Protein AF-A0A850CRU1-F1 (afdb_monomer_lite)

Secondary structure (DSSP, 8-state):
-HHHHHHHHHHHHHHHHTT--PPPS-----PPPPTT---------------TT--HHHHHHHHHHHTT---TT-HHHHHTS-GGGGGG--TTTSPPPPPPSPPP-------

pLDDT: mean 83.66, std 8.74, range [47.62, 94.69]

Structure (mmCIF, N/CA/C/O backbone):
data_AF-A0A850CRU1-F1
#
_entry.id   AF-A0A850CRU1-F1
#
loop_
_atom_site.group_PDB
_atom_site.id
_atom_site.type_symbol
_atom_site.label_atom_id
_atom_site.label_alt_id
_atom_site.label_comp_id
_atom_site.label_asym_id
_atom_site.label_entity_id
_atom_site.label_seq_id
_atom_site.pdbx_PDB_ins_code
_atom_site.Cartn_x
_atom_site.Cartn_y
_atom_site.Cartn_z
_atom_site.occupancy
_atom_site.B_iso_or_equiv
_atom_site.auth_seq_id
_atom_site.auth_comp_id
_atom_site.auth_asym_id
_atom_site.auth_atom_id
_atom_site.pdbx_PDB_model_num
ATOM 1 N N . MET A 1 1 ? 22.839 48.578 13.284 1.00 66.38 1 MET A N 1
ATOM 2 C CA . MET A 1 1 ? 21.751 47.571 13.364 1.00 66.38 1 MET A CA 1
ATOM 3 C C . MET A 1 1 ? 21.221 47.131 11.994 1.00 66.38 1 MET A C 1
ATOM 5 O O . MET A 1 1 ? 21.156 45.933 11.767 1.00 66.38 1 MET A O 1
ATOM 9 N N . ARG A 1 2 ? 20.956 48.042 11.041 1.00 77.81 2 ARG A N 1
ATOM 10 C CA . ARG A 1 2 ? 20.438 47.709 9.690 1.00 77.81 2 ARG A CA 1
ATOM 11 C C . ARG A 1 2 ? 21.281 46.702 8.883 1.00 77.81 2 ARG A C 1
ATOM 13 O O . ARG A 1 2 ? 20.725 45.796 8.281 1.00 77.81 2 ARG A O 1
ATOM 20 N N . ARG A 1 3 ? 22.619 46.797 8.934 1.00 83.56 3 ARG A N 1
ATOM 21 C CA . ARG A 1 3 ? 23.522 45.816 8.292 1.00 83.56 3 ARG A CA 1
ATOM 22 C C . ARG A 1 3 ? 23.385 44.397 8.857 1.00 83.56 3 ARG A C 1
ATOM 24 O O . ARG A 1 3 ? 23.433 43.448 8.094 1.00 83.56 3 ARG A O 1
ATOM 31 N N . ARG A 1 4 ? 23.191 44.250 10.174 1.00 86.19 4 ARG A N 1
ATOM 32 C CA . ARG A 1 4 ? 23.033 42.930 10.814 1.00 86.19 4 ARG A CA 1
ATOM 33 C C . ARG A 1 4 ? 21.698 42.280 10.437 1.00 86.19 4 ARG A C 1
ATOM 35 O O . ARG A 1 4 ? 21.663 41.083 10.198 1.00 86.19 4 ARG A O 1
ATOM 42 N N . ALA A 1 5 ? 20.639 43.083 10.314 1.00 87.56 5 ALA A N 1
ATOM 43 C CA . ALA A 1 5 ? 19.332 42.617 9.852 1.00 87.56 5 ALA A CA 1
ATOM 44 C C . ALA A 1 5 ? 19.364 42.146 8.386 1.00 87.56 5 ALA A C 1
ATOM 46 O O . ALA A 1 5 ? 18.834 41.087 8.077 1.00 87.56 5 ALA A O 1
ATOM 47 N N . LEU A 1 6 ? 20.045 42.883 7.500 1.00 93.31 6 LEU A N 1
ATOM 48 C CA . LEU A 1 6 ? 20.214 42.487 6.095 1.00 93.31 6 LEU A CA 1
ATOM 49 C C . LEU A 1 6 ? 20.971 41.162 5.941 1.00 93.31 6 LEU A C 1
ATOM 51 O O . LEU A 1 6 ? 20.562 40.316 5.154 1.00 93.31 6 LEU A O 1
ATOM 55 N N . VAL A 1 7 ? 22.045 40.968 6.713 1.00 94.19 7 VAL A N 1
ATOM 56 C CA . VAL A 1 7 ? 22.809 39.710 6.704 1.00 94.19 7 VAL A CA 1
ATOM 57 C C . VAL A 1 7 ? 21.950 38.540 7.181 1.00 94.19 7 VAL A C 1
ATOM 59 O O . VAL A 1 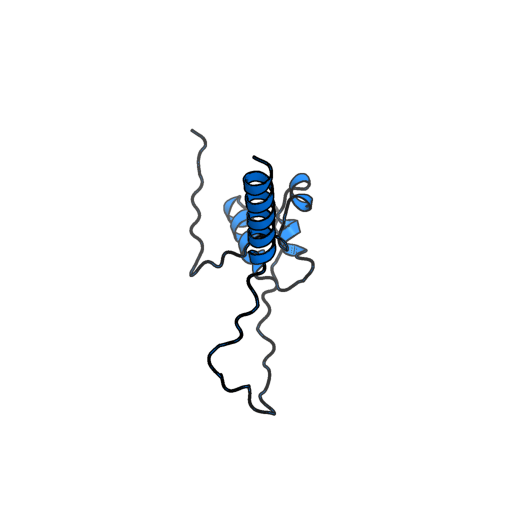7 ? 21.988 37.482 6.565 1.00 94.19 7 VAL A O 1
ATOM 62 N N . ALA A 1 8 ? 21.145 38.737 8.230 1.00 93.31 8 ALA A N 1
ATOM 63 C CA . ALA A 1 8 ? 20.244 37.701 8.726 1.00 93.31 8 ALA A CA 1
ATOM 64 C C . ALA A 1 8 ? 19.206 37.300 7.666 1.00 93.31 8 ALA A C 1
ATOM 66 O O . ALA A 1 8 ? 19.051 36.119 7.392 1.00 93.31 8 ALA A O 1
ATOM 67 N N . VAL A 1 9 ? 18.562 38.272 7.009 1.00 94.50 9 VAL A N 1
ATOM 68 C CA . VAL A 1 9 ? 17.565 38.005 5.955 1.00 94.50 9 VAL A CA 1
ATOM 69 C C . VAL A 1 9 ? 18.175 37.246 4.774 1.00 94.50 9 VAL A C 1
ATOM 71 O O . VAL A 1 9 ? 17.584 36.281 4.294 1.00 94.50 9 VAL A O 1
ATOM 74 N N . LEU A 1 10 ? 19.370 37.643 4.329 1.00 93.94 10 LEU A N 1
ATOM 75 C CA . LEU A 1 10 ? 20.080 36.957 3.247 1.00 93.94 10 LEU A CA 1
ATOM 76 C C . LEU A 1 10 ? 20.468 35.526 3.628 1.00 93.94 10 LEU A C 1
ATOM 78 O O . LEU A 1 10 ? 20.286 34.617 2.822 1.00 93.94 10 LEU A O 1
ATOM 82 N N . ALA A 1 11 ? 20.959 35.312 4.850 1.00 91.62 11 ALA A N 1
ATOM 83 C CA . ALA A 1 11 ? 21.316 33.980 5.327 1.00 91.62 11 ALA A CA 1
ATOM 84 C C . ALA A 1 11 ? 20.094 33.048 5.380 1.00 91.62 11 ALA A C 1
ATOM 86 O O . ALA A 1 11 ? 20.172 31.912 4.913 1.00 91.62 11 ALA A O 1
ATOM 87 N N . THR A 1 12 ? 18.953 33.539 5.872 1.00 90.50 12 THR A N 1
ATOM 88 C CA . THR A 1 12 ? 17.707 32.761 5.912 1.00 90.50 12 THR A CA 1
ATOM 89 C C . THR A 1 12 ? 17.202 32.430 4.510 1.00 90.50 12 THR A C 1
ATOM 91 O O . THR A 1 12 ? 16.786 31.301 4.264 1.00 90.50 12 THR A O 1
ATOM 94 N N . ALA A 1 13 ? 17.276 33.377 3.570 1.00 90.12 13 ALA A N 1
ATOM 95 C CA . ALA A 1 13 ? 16.886 33.129 2.184 1.00 90.12 13 ALA A CA 1
ATOM 96 C C . ALA A 1 13 ? 17.754 32.035 1.541 1.00 90.12 13 ALA A C 1
ATOM 98 O O . ALA A 1 13 ? 17.221 31.089 0.973 1.00 90.12 13 ALA A O 1
ATOM 99 N N . VAL A 1 14 ? 19.081 32.102 1.690 1.00 89.50 14 VAL A N 1
ATOM 100 C CA . VAL A 1 14 ? 19.994 31.081 1.141 1.00 89.50 14 VAL A CA 1
ATOM 101 C C . VAL A 1 14 ? 19.736 29.701 1.755 1.00 89.50 14 VAL A C 1
ATOM 103 O O . VAL A 1 14 ? 19.721 28.711 1.027 1.00 89.50 14 VAL A O 1
ATOM 106 N N . ALA A 1 15 ? 19.472 29.628 3.063 1.00 86.06 15 ALA A N 1
ATOM 107 C CA . ALA A 1 15 ? 19.150 28.368 3.733 1.00 86.06 15 ALA A CA 1
ATOM 108 C C . ALA A 1 15 ? 17.850 27.730 3.208 1.00 86.06 15 ALA A C 1
ATOM 110 O O . ALA A 1 15 ? 17.791 26.514 3.050 1.00 86.06 15 ALA A O 1
ATOM 111 N N . LEU A 1 16 ? 16.835 28.540 2.885 1.00 84.06 16 LEU A N 1
ATOM 112 C CA . LEU A 1 16 ? 15.578 28.057 2.302 1.00 84.06 16 LEU A CA 1
ATOM 113 C C . LEU A 1 16 ? 15.755 27.535 0.867 1.00 84.06 16 LEU A C 1
ATOM 115 O O . LEU A 1 16 ? 15.095 26.572 0.487 1.00 84.06 16 LEU A O 1
ATOM 119 N N . LEU A 1 17 ? 16.652 28.132 0.075 1.00 79.06 17 LEU A N 1
ATOM 120 C CA . LEU A 1 17 ? 16.928 27.683 -1.297 1.00 79.06 17 LEU A CA 1
ATOM 121 C C . LEU A 1 17 ? 17.849 26.452 -1.360 1.00 79.06 17 LEU A C 1
ATOM 123 O O . LEU A 1 17 ? 17.769 25.681 -2.315 1.00 79.06 17 LEU A O 1
ATOM 127 N N . ALA A 1 18 ? 18.697 26.234 -0.352 1.00 74.69 18 ALA A N 1
ATOM 128 C CA . ALA A 1 18 ? 19.591 25.074 -0.281 1.00 74.69 18 ALA A CA 1
ATOM 129 C C . ALA A 1 18 ? 18.866 23.741 0.016 1.00 74.69 18 ALA A C 1
ATOM 131 O O . ALA A 1 18 ? 19.499 22.690 0.003 1.00 74.69 18 ALA A O 1
ATOM 132 N N . GLY A 1 19 ? 17.549 23.768 0.265 1.00 67.12 19 GLY A N 1
ATOM 133 C CA . GLY A 1 19 ? 16.734 22.575 0.520 1.00 67.12 19 GLY A CA 1
ATOM 134 C C . GLY A 1 19 ? 16.399 21.728 -0.715 1.00 67.12 19 GLY A C 1
ATOM 135 O O . GLY A 1 19 ? 15.898 20.618 -0.561 1.00 67.12 19 GLY A O 1
ATOM 136 N N . CYS A 1 20 ? 16.674 22.195 -1.938 1.00 70.06 20 CYS A N 1
ATOM 137 C CA . CYS A 1 20 ? 16.585 21.336 -3.123 1.00 70.06 20 CYS A CA 1
ATOM 138 C C . CYS A 1 20 ? 17.808 20.409 -3.181 1.00 70.06 20 CYS A C 1
ATOM 140 O O . CYS A 1 20 ? 18.827 20.742 -3.787 1.00 70.06 20 CYS A O 1
ATOM 142 N N . GLY A 1 21 ? 17.705 19.236 -2.551 1.00 67.44 21 GLY A N 1
ATOM 143 C CA . GLY A 1 21 ? 18.623 18.121 -2.774 1.00 67.44 21 GLY A CA 1
ATOM 144 C C . GLY A 1 21 ? 18.482 17.647 -4.217 1.00 67.44 21 GLY A C 1
ATOM 145 O O . GLY A 1 21 ? 17.574 16.886 -4.534 1.00 67.44 21 GLY A O 1
ATOM 146 N N . GLY A 1 22 ? 19.311 18.184 -5.114 1.00 69.62 22 GLY A N 1
ATOM 147 C CA . GLY A 1 22 ? 19.286 17.832 -6.532 1.00 69.62 22 GLY A CA 1
ATOM 148 C C . GLY A 1 22 ? 19.449 16.327 -6.754 1.00 69.62 22 GLY A C 1
ATOM 149 O O . GLY A 1 22 ? 19.991 15.617 -5.906 1.00 69.62 22 GLY A O 1
ATOM 150 N N . LEU A 1 23 ? 18.994 15.839 -7.912 1.00 76.31 23 LEU A N 1
ATOM 151 C CA . LEU A 1 23 ? 19.221 14.444 -8.281 1.00 76.31 23 LEU A CA 1
ATOM 152 C C . LEU A 1 23 ? 20.730 14.141 -8.300 1.00 76.31 23 LEU A C 1
ATOM 154 O O . LEU A 1 23 ? 21.504 14.970 -8.794 1.00 76.31 23 LEU A O 1
ATOM 158 N N . PRO A 1 24 ? 21.160 12.967 -7.805 1.00 73.44 24 PRO A N 1
ATOM 159 C CA . PRO A 1 24 ? 22.550 12.550 -7.897 1.00 73.44 24 PRO A CA 1
ATOM 160 C C . PRO A 1 24 ? 22.969 12.508 -9.369 1.00 73.44 24 PRO A C 1
ATOM 162 O O . PRO A 1 24 ? 22.410 11.772 -10.178 1.00 73.44 24 PRO A O 1
ATOM 165 N N . THR A 1 25 ? 23.946 13.340 -9.726 1.00 80.81 25 THR A N 1
ATOM 166 C CA . THR A 1 25 ? 24.486 13.433 -11.093 1.00 80.81 25 THR A CA 1
ATOM 167 C C . THR A 1 25 ? 25.566 12.393 -11.367 1.00 80.81 25 THR A C 1
ATOM 169 O O . THR A 1 25 ? 26.050 12.277 -12.491 1.00 80.81 25 THR A O 1
ATOM 172 N N . THR A 1 26 ? 25.955 11.638 -10.342 1.00 84.44 26 THR A N 1
ATOM 173 C CA . THR A 1 26 ? 26.944 10.573 -10.414 1.00 84.44 26 THR A CA 1
ATOM 174 C C . THR A 1 26 ? 26.358 9.284 -9.860 1.00 84.44 26 THR A C 1
ATOM 176 O O . THR A 1 26 ? 25.598 9.272 -8.893 1.00 84.44 26 THR A O 1
ATOM 179 N N . GLY A 1 27 ? 26.724 8.182 -10.497 1.00 85.69 27 GLY A N 1
ATOM 180 C CA . GLY A 1 27 ? 26.299 6.840 -10.144 1.00 85.69 27 GLY A CA 1
ATOM 181 C C . GLY A 1 27 ? 27.069 5.828 -10.988 1.00 85.69 27 GLY A C 1
ATOM 182 O O . GLY A 1 27 ? 27.693 6.210 -11.984 1.00 85.69 27 GLY A O 1
ATOM 183 N N . PRO A 1 28 ? 27.083 4.551 -10.589 1.00 88.44 28 PRO A N 1
ATOM 184 C CA . PRO A 1 28 ? 27.698 3.508 -11.394 1.00 88.44 28 PRO A CA 1
ATOM 185 C C . PRO A 1 28 ? 26.988 3.393 -12.749 1.00 88.44 28 PRO A C 1
ATOM 187 O O . PRO A 1 28 ? 25.762 3.458 -12.827 1.00 88.44 28 PRO A O 1
ATOM 190 N N . VAL A 1 29 ? 27.762 3.195 -13.818 1.00 88.75 29 VAL A N 1
ATOM 191 C CA . VAL A 1 29 ? 27.211 2.748 -15.103 1.00 88.75 29 VAL A CA 1
ATOM 192 C C . VAL A 1 29 ? 26.902 1.261 -14.965 1.00 88.75 29 VAL A C 1
ATOM 194 O O . VAL A 1 29 ? 27.787 0.478 -14.626 1.00 88.75 29 VAL A O 1
ATOM 197 N N . VAL A 1 30 ? 25.652 0.883 -15.211 1.00 87.94 30 VAL A N 1
ATOM 198 C CA . VAL A 1 30 ? 25.188 -0.508 -1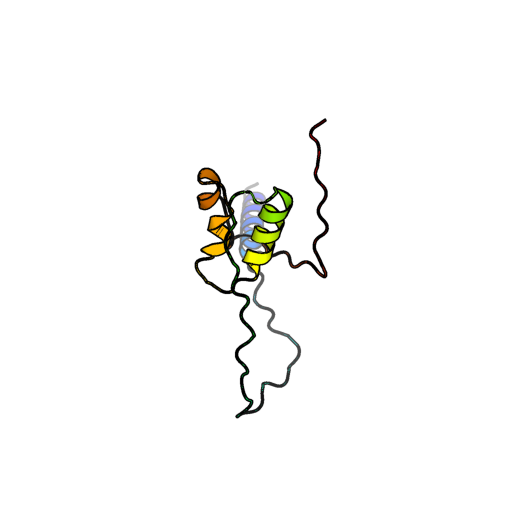5.190 1.00 87.94 30 VAL A CA 1
ATOM 199 C C . VAL A 1 30 ? 24.802 -0.888 -16.615 1.00 87.94 30 VAL A C 1
ATOM 201 O O . VAL A 1 30 ? 24.201 -0.078 -17.322 1.00 87.94 30 VAL A O 1
ATOM 204 N N . GLU A 1 31 ? 25.167 -2.092 -17.058 1.00 89.81 31 GLU A N 1
ATOM 205 C CA . GLU A 1 31 ? 24.733 -2.584 -18.366 1.00 89.81 31 GLU A CA 1
ATOM 206 C C . GLU A 1 31 ? 23.200 -2.637 -18.438 1.00 89.81 31 GLU A C 1
ATOM 208 O O . GLU A 1 31 ? 22.524 -3.119 -17.527 1.00 89.81 31 GLU A O 1
ATOM 213 N N . GLY A 1 32 ? 22.650 -2.104 -19.531 1.00 81.06 32 GLY A N 1
ATOM 214 C CA . GLY A 1 32 ? 21.229 -2.229 -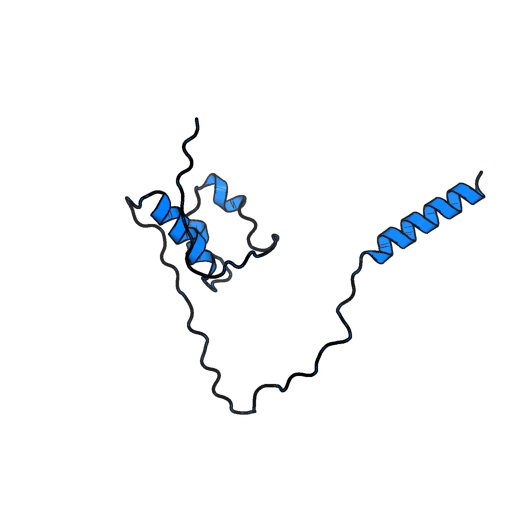19.838 1.00 81.06 32 GLY A CA 1
ATOM 215 C C . GLY A 1 32 ? 20.882 -3.644 -20.304 1.00 81.06 32 GLY A C 1
ATOM 216 O O . GLY A 1 32 ? 21.754 -4.414 -20.697 1.00 81.06 32 GLY A O 1
ATOM 217 N N . ARG A 1 33 ? 19.587 -3.982 -20.295 1.00 82.00 33 ARG A N 1
ATOM 218 C CA . ARG A 1 33 ? 19.096 -5.255 -20.851 1.00 82.00 33 ARG A CA 1
ATOM 219 C C . ARG A 1 33 ? 19.452 -5.403 -22.332 1.00 82.00 33 ARG A C 1
ATOM 221 O O . ARG A 1 33 ? 19.511 -4.409 -23.062 1.00 82.00 33 ARG A O 1
ATOM 228 N N . VAL A 1 34 ? 19.641 -6.643 -22.777 1.00 86.94 34 VAL A N 1
ATOM 229 C CA . VAL A 1 34 ? 19.977 -6.953 -24.168 1.00 86.94 34 VAL A CA 1
ATOM 230 C C . VAL A 1 34 ? 18.732 -6.772 -25.039 1.00 86.94 34 VAL A C 1
ATOM 232 O O . VAL A 1 34 ? 17.609 -7.094 -24.646 1.00 86.94 34 VAL A O 1
ATOM 235 N N . LEU A 1 35 ? 18.910 -6.232 -26.246 1.00 82.94 35 LEU A N 1
ATOM 236 C CA . LEU A 1 35 ? 17.816 -6.100 -27.207 1.00 82.94 35 LEU A CA 1
ATOM 237 C C . LEU A 1 35 ? 17.284 -7.490 -27.578 1.00 82.94 35 LEU A C 1
ATOM 239 O O . LEU A 1 35 ? 18.034 -8.331 -28.067 1.00 82.94 35 LEU A O 1
ATOM 243 N N . GLY A 1 36 ? 15.986 -7.709 -27.371 1.00 81.88 36 GLY A N 1
ATOM 244 C CA . GLY A 1 36 ? 15.352 -9.010 -27.592 1.00 81.88 36 GLY A CA 1
ATOM 245 C C . GLY A 1 36 ? 15.302 -9.911 -26.356 1.00 81.88 36 GLY A C 1
ATOM 246 O O . GLY A 1 36 ? 14.795 -11.026 -26.469 1.00 81.88 36 GLY A O 1
ATOM 247 N N . ASP A 1 37 ? 15.757 -9.439 -25.189 1.00 82.00 37 ASP A N 1
ATOM 248 C CA . ASP A 1 37 ? 15.480 -10.121 -23.925 1.00 82.00 37 ASP A CA 1
ATOM 249 C C . ASP A 1 37 ? 13.968 -10.267 -23.729 1.00 82.00 37 ASP A C 1
ATOM 251 O O . ASP A 1 37 ? 13.205 -9.296 -23.802 1.00 82.00 37 ASP A O 1
ATOM 255 N N . VAL A 1 38 ? 13.534 -11.498 -23.450 1.00 75.06 38 VAL A N 1
ATOM 256 C CA . VAL A 1 38 ? 12.152 -11.775 -23.068 1.00 75.06 38 VAL A CA 1
ATOM 257 C C . VAL A 1 38 ? 11.910 -11.106 -21.724 1.00 75.06 38 VAL A C 1
ATOM 259 O O . VAL A 1 38 ? 12.409 -11.543 -20.685 1.00 75.06 38 VAL A O 1
ATOM 262 N N . VAL A 1 39 ? 11.130 -10.028 -21.743 1.00 71.69 39 VAL A N 1
ATOM 263 C CA . VAL A 1 39 ? 10.570 -9.458 -20.524 1.00 71.69 39 VAL A CA 1
ATOM 264 C C . VAL A 1 39 ? 9.508 -10.435 -20.052 1.00 71.69 39 VAL A C 1
ATOM 266 O O . VAL A 1 39 ? 8.373 -10.407 -20.518 1.00 71.69 39 VAL A O 1
ATOM 269 N N . ASN A 1 40 ? 9.893 -11.346 -19.161 1.00 69.69 40 ASN A N 1
ATOM 270 C CA . ASN A 1 40 ? 8.901 -12.041 -18.362 1.00 69.69 40 ASN A CA 1
ATOM 271 C C . ASN A 1 40 ? 8.195 -10.956 -17.555 1.00 69.69 40 ASN A C 1
ATOM 273 O O . ASN A 1 40 ? 8.836 -10.275 -16.751 1.00 69.69 40 ASN A O 1
ATOM 277 N N . GLU A 1 41 ? 6.907 -10.752 -17.830 1.00 66.75 41 GLU A N 1
ATOM 278 C CA . GLU A 1 41 ? 6.072 -9.906 -16.988 1.00 66.75 41 GLU A CA 1
ATOM 279 C C . GLU A 1 41 ? 6.278 -10.391 -15.546 1.00 66.75 41 GLU A C 1
ATOM 281 O O . GLU A 1 41 ? 6.157 -11.601 -15.300 1.00 66.75 41 GLU A O 1
ATOM 286 N N . PRO A 1 42 ? 6.672 -9.511 -14.610 1.00 68.81 42 PRO A N 1
ATOM 287 C CA . PRO A 1 42 ? 6.875 -9.932 -13.237 1.00 68.81 42 PRO A CA 1
ATOM 288 C C . PRO A 1 42 ? 5.594 -10.601 -12.741 1.00 68.81 42 PRO A C 1
ATOM 290 O O . PRO A 1 42 ? 4.486 -10.152 -13.049 1.00 68.81 42 PRO A O 1
ATOM 293 N N . VAL A 1 43 ? 5.749 -11.701 -11.999 1.00 72.81 43 VAL A N 1
ATOM 294 C CA . VAL A 1 43 ? 4.619 -12.369 -11.353 1.00 72.81 43 VAL A CA 1
ATOM 295 C C . VAL A 1 43 ? 3.901 -11.320 -10.514 1.00 72.81 43 VAL A C 1
ATOM 297 O O . VAL A 1 43 ? 4.465 -10.798 -9.555 1.00 72.81 43 VAL A O 1
ATOM 300 N N . ARG A 1 44 ? 2.671 -10.982 -10.906 1.00 72.75 44 ARG A N 1
ATOM 301 C CA . ARG A 1 44 ? 1.836 -10.070 -10.133 1.00 72.75 44 ARG A CA 1
ATOM 302 C C . ARG A 1 44 ? 1.191 -10.836 -8.996 1.00 72.75 44 ARG A C 1
ATOM 304 O O . ARG A 1 44 ? 0.513 -11.840 -9.221 1.00 72.75 44 ARG A O 1
ATOM 311 N N . VAL A 1 45 ? 1.385 -10.329 -7.788 1.00 74.69 45 VAL A N 1
ATOM 312 C CA . VAL A 1 45 ? 0.613 -10.749 -6.627 1.00 74.69 45 VAL A CA 1
ATOM 313 C C . VAL A 1 45 ? -0.751 -10.082 -6.741 1.00 74.69 45 VAL A C 1
ATOM 315 O O . VAL A 1 45 ? -0.847 -8.861 -6.777 1.00 74.69 45 VAL A O 1
ATOM 318 N N . VAL A 1 46 ? -1.804 -10.891 -6.851 1.00 81.19 46 VAL A N 1
ATOM 319 C CA . VAL A 1 46 ? -3.186 -10.413 -6.765 1.00 81.19 46 VAL A CA 1
ATOM 320 C C . VAL A 1 46 ? -3.657 -10.719 -5.358 1.00 81.19 46 VAL A C 1
ATOM 322 O O . VAL A 1 46 ? -3.849 -11.885 -4.999 1.00 81.19 46 VAL A O 1
ATOM 325 N N . ALA A 1 47 ? -3.787 -9.678 -4.544 1.00 83.38 47 ALA A N 1
ATOM 326 C CA . ALA A 1 47 ? -4.270 -9.840 -3.188 1.00 83.38 47 ALA A CA 1
ATOM 327 C C . ALA A 1 47 ? -5.772 -10.159 -3.193 1.00 83.38 47 ALA A C 1
ATOM 329 O O . ALA A 1 47 ? -6.530 -9.716 -4.055 1.00 83.38 47 ALA A O 1
ATOM 330 N N . VAL A 1 48 ? -6.208 -10.933 -2.202 1.00 88.44 48 VAL A N 1
ATOM 331 C CA . VAL A 1 48 ? -7.625 -11.228 -1.966 1.00 88.44 48 VAL A CA 1
ATOM 332 C C . VAL A 1 48 ? -8.087 -10.404 -0.770 1.00 88.44 48 VAL A C 1
ATOM 334 O O . VAL A 1 48 ? -7.336 -10.226 0.189 1.00 88.44 48 VAL A O 1
ATOM 337 N N . GLY A 1 49 ? -9.314 -9.886 -0.838 1.00 91.94 49 GLY A N 1
ATOM 338 C CA . GLY A 1 49 ? -9.920 -9.123 0.252 1.00 91.94 49 GLY A CA 1
ATOM 339 C C . GLY A 1 49 ? -10.158 -9.950 1.527 1.00 91.94 49 GLY A C 1
ATOM 340 O O . GLY A 1 49 ? -9.970 -11.172 1.531 1.00 91.94 49 GLY A O 1
ATOM 341 N N . PRO A 1 50 ? -10.584 -9.297 2.622 1.00 94.00 50 PRO A N 1
ATOM 342 C CA . PRO A 1 50 ? -10.898 -9.973 3.872 1.00 94.00 50 PRO A CA 1
ATOM 343 C C . PRO A 1 50 ? -12.083 -10.930 3.702 1.00 94.00 50 PRO A C 1
ATOM 345 O O . PRO A 1 50 ? -12.999 -10.685 2.918 1.00 94.00 50 PRO A O 1
ATOM 348 N N . VAL A 1 51 ? -12.066 -12.018 4.473 1.00 93.88 51 VAL A N 1
ATOM 349 C CA . VAL A 1 51 ? -13.163 -12.991 4.544 1.00 93.88 51 VAL A CA 1
ATOM 350 C C . VAL A 1 51 ? -13.952 -12.824 5.835 1.00 93.88 51 VAL A C 1
ATOM 352 O O . VAL A 1 51 ? -13.387 -12.510 6.887 1.00 93.88 51 VAL A O 1
ATOM 355 N N . ASP A 1 52 ? -15.255 -13.076 5.764 1.00 93.44 52 ASP A N 1
ATOM 356 C CA . ASP A 1 52 ? -16.130 -13.032 6.931 1.00 93.44 52 ASP A CA 1
ATOM 357 C C . ASP A 1 52 ? -15.665 -14.025 8.004 1.00 93.44 52 ASP A C 1
ATOM 359 O O . ASP A 1 52 ? -15.332 -15.178 7.722 1.00 93.44 52 ASP A O 1
ATOM 363 N N . GLY A 1 53 ? -15.633 -13.568 9.257 1.00 94.50 53 GLY A N 1
ATOM 364 C CA . GLY A 1 53 ? -15.170 -14.373 10.389 1.00 94.50 53 GLY A CA 1
ATOM 365 C C . GLY A 1 53 ? -13.648 -14.537 10.486 1.00 94.50 53 GLY A C 1
ATOM 366 O O . GLY A 1 53 ? -13.188 -15.315 11.322 1.00 94.50 53 GLY A O 1
ATOM 367 N N . ALA A 1 54 ? -12.859 -13.820 9.676 1.00 93.69 54 ALA A N 1
ATOM 368 C CA . ALA A 1 54 ? -11.405 -13.772 9.828 1.00 93.69 54 ALA A CA 1
ATOM 369 C C . ALA A 1 54 ? -10.995 -13.313 11.241 1.00 93.69 54 ALA A C 1
ATOM 371 O O . ALA A 1 54 ? -11.590 -12.395 11.808 1.00 93.69 54 ALA A O 1
ATOM 372 N N . SER A 1 55 ? -9.941 -13.925 11.796 1.00 93.38 55 SER A N 1
ATOM 373 C CA . SER A 1 55 ? -9.338 -13.445 13.046 1.00 93.38 55 SER A CA 1
ATOM 374 C C . SER A 1 55 ? -8.693 -12.069 12.845 1.00 93.38 55 SER A C 1
ATOM 376 O O . SER A 1 55 ? -8.353 -11.693 11.720 1.00 93.38 55 SER A O 1
ATOM 378 N N . GLN A 1 56 ? -8.467 -11.329 13.933 1.00 91.62 56 GLN A N 1
ATOM 379 C CA . GLN A 1 56 ? -7.808 -10.020 13.862 1.00 91.62 56 GLN A CA 1
ATOM 380 C C . GLN A 1 56 ? -6.427 -10.124 13.199 1.00 91.62 56 GLN A C 1
ATOM 382 O O . GLN A 1 56 ? -6.097 -9.342 12.310 1.00 91.62 56 GLN A O 1
ATOM 387 N N . GLU A 1 57 ? -5.645 -11.145 13.547 1.00 91.44 57 GLU A N 1
ATOM 388 C CA . GLU A 1 57 ? -4.334 -11.395 12.947 1.00 91.44 57 GLU A CA 1
ATOM 389 C C . GLU A 1 57 ? -4.436 -11.727 11.460 1.00 91.44 57 GLU A C 1
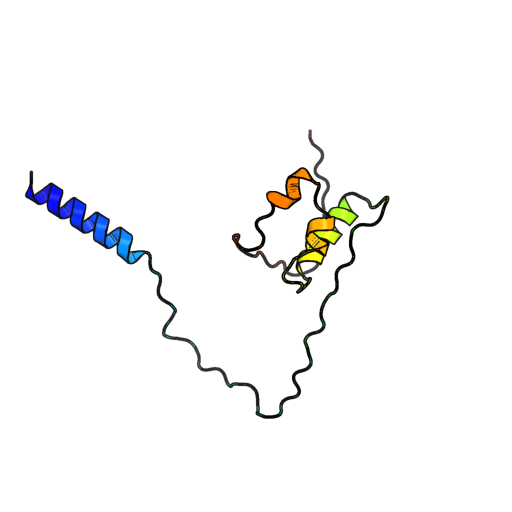ATOM 391 O O . GLU A 1 57 ? -3.569 -11.332 10.682 1.00 91.44 57 GLU A O 1
ATOM 396 N N . ALA A 1 58 ? -5.479 -12.450 11.041 1.00 91.94 58 ALA A N 1
ATOM 397 C CA . ALA A 1 58 ? -5.704 -12.747 9.632 1.00 91.94 58 ALA A CA 1
ATOM 398 C C . ALA A 1 58 ? -6.038 -11.478 8.831 1.00 91.94 58 ALA A C 1
ATOM 400 O O . ALA A 1 58 ? -5.505 -11.307 7.734 1.00 91.94 58 ALA A O 1
ATOM 401 N N . VAL A 1 59 ? -6.841 -10.571 9.397 1.00 93.25 59 VAL A N 1
ATOM 402 C CA . VAL A 1 59 ? -7.154 -9.263 8.798 1.00 93.25 59 VAL A CA 1
ATOM 403 C C . VAL A 1 59 ? -5.891 -8.408 8.672 1.00 93.25 59 VAL A C 1
ATOM 405 O O . VAL A 1 59 ? -5.592 -7.931 7.579 1.00 93.25 59 VAL A O 1
ATOM 408 N N . VAL A 1 60 ? -5.102 -8.266 9.744 1.00 91.88 60 VAL A N 1
ATOM 409 C CA . VAL A 1 60 ? -3.865 -7.460 9.721 1.00 91.88 60 VAL A CA 1
ATOM 410 C C . VAL A 1 60 ? -2.847 -8.042 8.738 1.00 91.88 60 VAL A C 1
ATOM 412 O O . VAL A 1 60 ? -2.273 -7.311 7.932 1.00 91.88 60 VAL A O 1
ATOM 415 N N . ARG A 1 61 ? -2.646 -9.365 8.747 1.00 90.12 61 ARG A N 1
ATOM 416 C CA . ARG A 1 61 ? -1.736 -10.032 7.807 1.00 90.12 61 ARG A CA 1
ATOM 417 C C . ARG A 1 61 ? -2.193 -9.865 6.358 1.00 90.12 61 ARG A C 1
ATOM 419 O O . ARG A 1 61 ? -1.357 -9.638 5.487 1.00 90.12 61 ARG A O 1
ATOM 426 N N . GLY A 1 62 ? -3.496 -9.981 6.103 1.00 91.62 62 GLY A N 1
ATOM 427 C CA . GLY A 1 62 ? -4.083 -9.772 4.780 1.00 91.62 62 GLY A CA 1
ATOM 428 C C . GLY A 1 62 ? -3.882 -8.344 4.280 1.00 91.62 62 GLY A C 1
ATOM 429 O O . GLY A 1 62 ? -3.424 -8.161 3.157 1.00 91.62 62 GLY A O 1
ATOM 430 N N . PHE A 1 63 ? -4.115 -7.347 5.137 1.00 91.94 63 PHE A N 1
ATOM 431 C CA . PHE A 1 63 ? -3.873 -5.940 4.816 1.00 91.94 63 PHE A CA 1
ATOM 432 C C . PHE A 1 63 ? -2.412 -5.666 4.440 1.00 91.94 63 PHE A C 1
ATOM 434 O O . PHE A 1 63 ? -2.153 -5.030 3.422 1.00 91.94 63 PHE A O 1
ATOM 441 N N . LEU A 1 64 ? -1.456 -6.179 5.223 1.00 89.31 64 LEU A N 1
ATOM 442 C CA . LEU A 1 64 ? -0.029 -5.977 4.948 1.00 89.31 64 LEU A CA 1
ATOM 443 C C . LEU A 1 64 ? 0.399 -6.640 3.631 1.00 89.31 64 LEU A C 1
ATOM 445 O O . LEU A 1 64 ? 1.118 -6.025 2.850 1.00 89.31 64 LEU A O 1
ATOM 449 N N . ARG A 1 65 ? -0.111 -7.843 3.336 1.00 86.94 65 ARG A N 1
ATOM 450 C CA . ARG A 1 65 ? 0.120 -8.516 2.044 1.00 86.94 65 ARG A CA 1
ATOM 451 C C . ARG A 1 65 ? -0.564 -7.816 0.875 1.00 86.94 65 ARG A C 1
ATOM 453 O O . ARG A 1 65 ? -0.036 -7.826 -0.228 1.00 86.94 65 ARG A O 1
ATOM 460 N N . ALA A 1 66 ? -1.710 -7.175 1.096 1.00 89.56 66 ALA A N 1
ATOM 461 C CA . ALA A 1 66 ? -2.382 -6.390 0.064 1.00 89.56 66 ALA A CA 1
ATOM 462 C C . ALA A 1 66 ? -1.574 -5.156 -0.376 1.00 89.56 66 ALA A C 1
ATOM 464 O O . ALA A 1 66 ? -1.870 -4.592 -1.425 1.00 89.56 66 ALA A O 1
ATOM 465 N N . GLY A 1 67 ? -0.543 -4.760 0.380 1.00 82.38 67 GLY A N 1
ATOM 466 C CA . GLY A 1 67 ? 0.436 -3.761 -0.051 1.00 82.38 67 GLY A CA 1
ATOM 467 C C . GLY A 1 67 ? 1.369 -4.234 -1.174 1.00 82.38 67 GLY A C 1
ATOM 468 O O . GLY A 1 67 ? 1.961 -3.396 -1.845 1.00 82.38 67 GLY A O 1
ATOM 469 N N . GLU A 1 68 ? 1.489 -5.546 -1.403 1.00 80.56 68 GLU A N 1
ATOM 470 C CA . GLU A 1 68 ? 2.252 -6.119 -2.526 1.00 80.56 68 GLU A CA 1
ATOM 471 C C . GLU A 1 68 ? 1.467 -6.089 -3.849 1.00 80.56 68 GLU A C 1
ATOM 473 O O . GLU A 1 68 ? 2.035 -6.342 -4.913 1.00 80.56 68 GLU A O 1
ATOM 478 N N . ASP A 1 69 ? 0.161 -5.800 -3.789 1.00 82.12 69 ASP A N 1
ATOM 479 C CA . ASP A 1 69 ? -0.686 -5.653 -4.969 1.00 82.12 69 ASP A CA 1
ATOM 480 C C . ASP A 1 69 ? -0.238 -4.430 -5.782 1.00 82.12 69 ASP A C 1
ATOM 482 O O . ASP A 1 69 ? -0.113 -3.320 -5.260 1.00 82.12 69 ASP A O 1
ATOM 486 N N . ALA A 1 70 ? 0.002 -4.651 -7.073 1.00 76.44 70 ALA A N 1
ATOM 487 C CA . ALA A 1 70 ? 0.463 -3.629 -8.006 1.00 76.44 70 ALA A CA 1
ATOM 488 C C . ALA A 1 70 ? -0.683 -2.770 -8.581 1.00 76.44 70 ALA A C 1
ATOM 490 O O . ALA A 1 70 ? -0.427 -1.923 -9.439 1.00 76.44 70 ALA A O 1
ATOM 491 N N . ASP A 1 71 ? -1.935 -2.996 -8.164 1.00 83.19 71 ASP A N 1
ATOM 492 C CA . ASP A 1 71 ? -3.070 -2.142 -8.524 1.00 83.19 71 ASP A CA 1
ATOM 493 C C . ASP A 1 71 ? -2.877 -0.696 -8.032 1.00 83.19 71 ASP A C 1
ATOM 495 O O . ASP A 1 71 ? -2.849 -0.428 -6.831 1.00 83.19 71 ASP A O 1
ATOM 499 N N . GLU A 1 72 ? -2.851 0.255 -8.971 1.00 81.69 72 GLU A N 1
ATOM 500 C CA . GLU A 1 72 ? -2.694 1.692 -8.703 1.00 81.69 72 GLU A CA 1
ATOM 501 C C . GLU A 1 72 ? -3.787 2.257 -7.785 1.00 81.69 72 GLU A C 1
ATOM 503 O O . GLU A 1 72 ? -3.588 3.275 -7.116 1.00 81.69 72 GLU A O 1
ATOM 508 N N . THR A 1 73 ? -4.967 1.627 -7.749 1.00 85.31 73 THR A N 1
ATOM 509 C CA . THR A 1 73 ? -6.064 2.102 -6.897 1.00 85.31 73 THR A CA 1
ATOM 510 C C . THR A 1 73 ? -5.982 1.580 -5.465 1.00 85.31 73 THR A C 1
ATOM 512 O O . THR A 1 73 ? -6.707 2.090 -4.597 1.00 85.31 73 THR A O 1
ATOM 515 N N . HIS A 1 74 ? -5.138 0.571 -5.222 1.00 87.50 74 HIS A N 1
ATOM 516 C CA . HIS A 1 74 ? -5.044 -0.190 -3.979 1.00 87.50 74 HIS A CA 1
ATOM 517 C C . HIS A 1 74 ? -6.425 -0.605 -3.433 1.00 87.50 74 HIS A C 1
ATOM 519 O O . HIS A 1 74 ? -6.706 -0.485 -2.232 1.00 87.50 74 HIS A O 1
ATOM 525 N N . ALA A 1 75 ? -7.333 -1.045 -4.317 1.00 90.56 75 ALA A N 1
ATOM 526 C CA . ALA A 1 75 ? -8.712 -1.377 -3.948 1.00 90.56 75 ALA A CA 1
ATOM 527 C C . ALA A 1 75 ? -8.774 -2.488 -2.893 1.00 90.56 75 ALA A C 1
ATOM 529 O O . ALA A 1 75 ? -9.511 -2.368 -1.909 1.00 90.56 75 ALA A O 1
ATOM 530 N N . THR A 1 76 ? -7.951 -3.525 -3.055 1.00 92.44 76 THR A N 1
ATOM 531 C CA . THR A 1 76 ? -7.879 -4.648 -2.118 1.00 92.44 76 THR A CA 1
ATOM 532 C C . THR A 1 76 ? -7.407 -4.194 -0.740 1.00 92.44 76 THR A C 1
ATOM 534 O O . THR A 1 76 ? -8.055 -4.513 0.253 1.00 92.44 76 THR A O 1
ATOM 537 N N . GLY A 1 77 ? -6.352 -3.378 -0.656 1.00 92.31 77 GLY A N 1
ATOM 538 C CA . GLY A 1 77 ? -5.872 -2.828 0.618 1.00 92.31 77 GLY A CA 1
ATOM 539 C C . GLY A 1 77 ? -6.950 -2.024 1.353 1.00 92.31 77 GLY A C 1
ATOM 540 O O . GLY A 1 77 ? -7.169 -2.230 2.546 1.00 92.31 77 GLY A O 1
ATOM 541 N N . LYS A 1 78 ? -7.711 -1.190 0.627 1.00 92.44 78 LYS A N 1
ATOM 542 C CA . LYS A 1 78 ? -8.836 -0.424 1.200 1.00 92.44 78 LYS A CA 1
ATOM 543 C C . LYS A 1 78 ? -9.938 -1.312 1.777 1.00 92.44 78 LYS A C 1
ATOM 545 O O . LYS A 1 78 ? -10.585 -0.899 2.733 1.00 92.44 78 LYS A O 1
ATOM 550 N N . SER A 1 79 ? -10.145 -2.514 1.239 1.00 93.81 79 SER A N 1
ATOM 551 C CA . SER A 1 79 ? -11.197 -3.422 1.720 1.00 93.81 79 SER A CA 1
ATOM 552 C C . SER A 1 79 ? -10.960 -3.955 3.139 1.00 93.81 79 SER A C 1
ATOM 554 O O . SER A 1 79 ? -11.916 -4.342 3.803 1.00 93.81 79 SER A O 1
ATOM 556 N N . PHE A 1 80 ? -9.717 -3.928 3.632 1.00 94.69 80 PHE A N 1
ATOM 557 C CA . PHE A 1 80 ? -9.379 -4.301 5.010 1.00 94.69 80 PHE A CA 1
ATOM 558 C C . PHE A 1 80 ? -9.585 -3.162 6.018 1.00 94.69 80 PHE A C 1
ATOM 560 O O . PHE A 1 80 ? -9.521 -3.391 7.227 1.00 94.69 80 PHE A O 1
ATOM 567 N N . LEU A 1 81 ? -9.789 -1.928 5.550 1.00 93.81 81 LEU A N 1
ATOM 568 C CA . LEU A 1 81 ? -9.896 -0.761 6.415 1.00 93.81 81 LEU A CA 1
ATOM 569 C C . LEU A 1 81 ? -11.331 -0.567 6.904 1.00 93.81 81 LEU A C 1
ATOM 571 O O . LEU A 1 81 ? -12.300 -0.747 6.169 1.00 93.81 81 LEU A O 1
ATOM 575 N N . ALA A 1 82 ? -11.459 -0.109 8.150 1.00 93.81 82 ALA A N 1
ATOM 576 C CA . ALA A 1 82 ? -12.734 0.387 8.644 1.00 93.81 82 ALA A CA 1
ATOM 577 C C . ALA A 1 82 ? -13.191 1.604 7.810 1.00 93.81 82 ALA A C 1
ATOM 579 O O . ALA A 1 82 ? -12.335 2.373 7.358 1.00 93.81 82 ALA A O 1
ATOM 580 N N . PRO A 1 83 ? -14.508 1.838 7.648 1.00 92.12 83 PRO A N 1
ATOM 581 C CA . PRO A 1 83 ? -15.026 2.900 6.782 1.00 92.12 83 PRO A CA 1
ATOM 582 C C . PRO A 1 83 ? -14.422 4.281 7.062 1.00 92.12 83 PRO A C 1
ATOM 584 O O . PRO A 1 83 ? -14.038 4.988 6.137 1.00 92.12 83 PRO A O 1
ATOM 587 N N . GLN A 1 84 ? -14.258 4.640 8.339 1.00 93.69 84 GLN A N 1
ATOM 588 C CA . GLN A 1 84 ? -13.667 5.917 8.752 1.00 93.69 84 GLN A CA 1
ATOM 589 C C . GLN A 1 84 ? -12.158 6.040 8.478 1.00 93.69 84 GLN A C 1
ATOM 591 O O . GLN A 1 84 ? -11.610 7.137 8.546 1.00 93.69 84 GLN A O 1
ATOM 596 N N . SER A 1 85 ? -11.476 4.927 8.205 1.00 93.12 85 SER A N 1
ATOM 597 C CA . SER A 1 85 ? -10.022 4.868 8.038 1.00 93.12 85 SER A CA 1
ATOM 598 C C . SER A 1 85 ? -9.585 4.929 6.576 1.00 93.12 85 SER A C 1
ATOM 600 O O . SER A 1 85 ? -8.428 5.252 6.313 1.00 93.12 85 SER A O 1
ATOM 602 N N . VAL A 1 86 ? -10.486 4.650 5.626 1.00 90.81 86 VAL A N 1
ATOM 603 C CA . VAL A 1 86 ? -10.169 4.614 4.186 1.00 90.81 86 VAL A CA 1
ATOM 604 C C . VAL A 1 86 ? -9.583 5.948 3.718 1.00 90.81 86 VAL A C 1
ATOM 606 O O . VAL A 1 86 ? -8.510 5.973 3.121 1.00 90.81 86 VAL A O 1
ATOM 609 N N . ASP A 1 87 ? -10.226 7.062 4.076 1.00 88.88 87 ASP A N 1
ATOM 610 C CA . ASP A 1 87 ? -9.793 8.409 3.676 1.00 88.88 87 ASP A CA 1
ATOM 611 C C . ASP A 1 87 ? -8.575 8.920 4.461 1.00 88.88 87 ASP A C 1
ATOM 613 O O . ASP A 1 87 ? -7.961 9.930 4.098 1.00 88.88 87 ASP A O 1
ATOM 617 N N . LEU A 1 88 ? -8.209 8.244 5.553 1.00 89.38 88 LEU A N 1
ATOM 618 C CA . LEU A 1 88 ? -7.038 8.572 6.370 1.00 89.38 88 LEU A CA 1
ATOM 619 C C . LEU A 1 88 ? -5.776 7.870 5.871 1.00 89.38 88 LEU A C 1
ATOM 621 O O . LEU A 1 88 ? -4.670 8.292 6.207 1.00 89.38 88 LEU A O 1
ATOM 625 N N . TRP A 1 89 ? -5.920 6.828 5.054 1.00 87.31 89 TRP A N 1
ATOM 626 C CA . TRP A 1 89 ? -4.784 6.096 4.519 1.00 87.31 89 TRP A CA 1
ATOM 627 C C . TRP A 1 89 ? -4.017 6.945 3.487 1.00 87.31 89 TRP A C 1
ATOM 629 O O . TRP A 1 89 ? -4.590 7.529 2.568 1.00 87.31 89 TRP A O 1
ATOM 639 N N . ARG A 1 90 ? -2.696 7.070 3.672 1.00 84.88 90 ARG A N 1
ATOM 640 C CA . ARG A 1 90 ? -1.788 7.952 2.909 1.00 84.88 90 ARG A CA 1
ATOM 641 C C . ARG A 1 90 ? -0.741 7.145 2.133 1.00 84.88 90 ARG A C 1
ATOM 643 O O . ARG A 1 90 ? 0.451 7.393 2.266 1.00 84.88 90 ARG A O 1
ATOM 650 N N . TRP A 1 91 ? -1.185 6.167 1.344 1.00 78.19 91 TRP A N 1
ATOM 651 C CA . TRP A 1 91 ? -0.294 5.229 0.643 1.00 78.19 91 TRP A CA 1
ATOM 652 C C . TRP A 1 91 ? 0.701 5.916 -0.310 1.00 78.19 91 TRP A C 1
ATOM 654 O O . TRP A 1 91 ? 1.838 5.478 -0.420 1.00 78.19 91 TRP A O 1
ATOM 664 N N . SER A 1 92 ? 0.298 7.011 -0.964 1.00 78.75 92 SER A N 1
ATOM 665 C CA . SER A 1 92 ? 1.099 7.678 -2.001 1.00 78.75 92 SER A CA 1
ATOM 666 C C . SER A 1 92 ? 1.983 8.816 -1.487 1.00 78.75 92 SER A C 1
ATOM 668 O O . SER A 1 92 ? 2.735 9.403 -2.260 1.00 78.75 92 SER A O 1
ATOM 670 N N . SER A 1 93 ? 1.834 9.213 -0.222 1.00 76.81 93 SER A N 1
ATOM 671 C CA . SER A 1 93 ? 2.484 10.411 0.330 1.00 76.81 93 SER A CA 1
ATOM 672 C C . SER A 1 93 ? 3.347 10.130 1.557 1.00 76.81 93 SER A C 1
ATOM 674 O O . SER A 1 93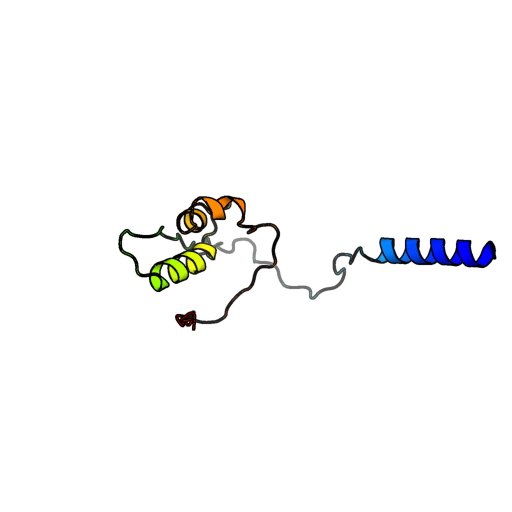 ? 3.865 11.073 2.150 1.00 76.81 93 SER A O 1
ATOM 676 N N . ALA A 1 94 ? 3.446 8.870 1.976 1.00 75.19 94 ALA A N 1
ATOM 677 C CA . ALA A 1 94 ? 4.257 8.431 3.104 1.00 75.19 94 ALA A CA 1
ATOM 678 C C . ALA A 1 94 ? 5.419 7.551 2.622 1.00 75.19 94 ALA A C 1
ATOM 680 O O . ALA A 1 94 ? 5.366 6.982 1.532 1.00 75.19 94 ALA A O 1
ATOM 681 N N . ASP A 1 95 ? 6.457 7.441 3.449 1.00 75.12 95 ASP A N 1
ATOM 682 C CA . ASP A 1 95 ? 7.592 6.560 3.183 1.00 75.12 95 ASP A CA 1
ATOM 683 C C . ASP A 1 95 ? 7.145 5.091 3.122 1.00 75.12 95 ASP A C 1
ATOM 685 O O . ASP A 1 95 ? 6.337 4.632 3.935 1.00 75.12 95 ASP A O 1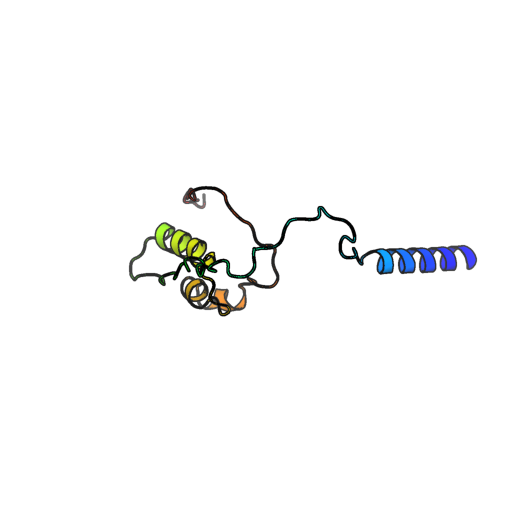
ATOM 689 N N . VAL A 1 96 ? 7.699 4.339 2.167 1.00 74.00 96 VAL A N 1
ATOM 690 C CA . VAL A 1 96 ? 7.457 2.898 2.032 1.00 74.00 96 VAL A CA 1
ATOM 691 C C . VAL A 1 96 ? 8.478 2.143 2.875 1.00 74.00 96 VAL A C 1
ATOM 693 O O . VAL A 1 96 ? 9.684 2.247 2.650 1.00 74.00 96 VAL A O 1
ATOM 696 N N . VAL A 1 97 ? 7.992 1.359 3.836 1.00 73.44 97 VAL A N 1
ATOM 697 C CA . VAL A 1 97 ? 8.822 0.459 4.645 1.00 73.44 97 VAL A CA 1
ATOM 698 C C . VAL A 1 97 ? 8.753 -0.941 4.047 1.00 73.44 97 VAL A C 1
ATOM 700 O O . VAL A 1 97 ? 7.673 -1.516 3.936 1.00 73.44 97 VAL A O 1
ATOM 703 N N . VAL A 1 98 ? 9.910 -1.489 3.677 1.00 76.31 98 VAL A N 1
ATOM 704 C CA . VAL A 1 98 ? 10.038 -2.862 3.174 1.00 76.31 98 VAL A CA 1
ATOM 705 C C . VAL A 1 98 ? 10.564 -3.746 4.299 1.00 76.31 98 VAL A C 1
ATOM 707 O O . VAL A 1 98 ? 11.605 -3.451 4.887 1.00 76.31 98 VAL A O 1
ATOM 710 N N . TYR A 1 99 ? 9.839 -4.821 4.597 1.00 73.94 99 TYR A N 1
ATOM 711 C CA . TYR A 1 99 ? 10.241 -5.828 5.575 1.00 73.94 99 TYR A CA 1
ATOM 712 C C . TYR A 1 99 ? 10.922 -7.002 4.867 1.00 73.94 99 TYR A C 1
ATOM 714 O O . TYR A 1 99 ? 10.511 -7.386 3.775 1.00 73.94 99 TYR A O 1
ATOM 722 N N . ASP A 1 100 ? 11.953 -7.564 5.496 1.00 78.62 100 ASP A N 1
ATOM 723 C CA . ASP A 1 100 ? 12.577 -8.816 5.061 1.00 78.62 100 ASP A CA 1
ATOM 724 C C . ASP A 1 100 ? 12.001 -9.992 5.866 1.00 78.62 100 ASP A C 1
ATOM 726 O O . ASP A 1 100 ? 11.866 -9.905 7.090 1.00 78.62 100 ASP A O 1
ATOM 730 N N . GLY A 1 101 ? 11.670 -11.090 5.185 1.00 78.44 101 GLY A N 1
ATOM 731 C CA . GLY A 1 101 ? 11.102 -12.296 5.795 1.00 78.44 101 GLY A CA 1
ATOM 732 C C . GLY A 1 101 ? 9.598 -12.242 6.111 1.00 78.44 101 GLY A C 1
ATOM 733 O O . GLY A 1 101 ? 8.867 -11.364 5.661 1.00 78.44 101 GLY A O 1
ATOM 734 N N . ASP A 1 102 ? 9.118 -13.244 6.858 1.00 75.12 102 ASP A N 1
ATOM 735 C CA . ASP A 1 102 ? 7.702 -13.354 7.240 1.00 75.12 102 ASP A CA 1
ATOM 736 C C . ASP A 1 102 ? 7.384 -12.482 8.465 1.00 75.12 102 ASP A C 1
ATOM 738 O O . ASP A 1 102 ? 8.192 -12.327 9.386 1.00 75.12 102 ASP A O 1
ATOM 742 N N . LEU A 1 103 ? 6.179 -11.917 8.487 1.00 76.69 103 LEU A N 1
ATOM 743 C CA . LEU A 1 103 ? 5.753 -10.987 9.529 1.00 76.69 103 LEU A CA 1
ATOM 744 C C . LEU A 1 103 ? 5.386 -11.748 10.810 1.00 76.69 103 LEU A C 1
ATOM 746 O O . LEU A 1 103 ? 4.508 -12.614 10.811 1.00 76.69 103 LEU A O 1
ATOM 750 N N . SER A 1 104 ? 6.023 -11.388 11.928 1.00 80.31 104 SER A N 1
ATOM 751 C CA . SER A 1 104 ? 5.632 -11.882 13.253 1.00 80.31 104 SER A CA 1
ATOM 752 C C . SER A 1 104 ? 4.548 -10.988 13.860 1.00 80.31 104 SER A C 1
ATOM 754 O O . SER A 1 104 ? 4.666 -9.764 13.867 1.00 80.31 104 SER A O 1
ATOM 756 N N . PHE A 1 105 ? 3.479 -11.604 14.367 1.00 81.12 105 PHE A N 1
ATOM 757 C CA . PHE A 1 105 ? 2.346 -10.901 14.965 1.00 81.12 105 PHE A CA 1
ATOM 758 C C . PHE A 1 105 ? 2.273 -11.229 16.451 1.00 81.12 105 PHE A C 1
ATOM 760 O O . PHE A 1 105 ? 2.326 -12.396 16.840 1.00 81.12 105 PHE A O 1
ATOM 767 N N . ARG A 1 106 ? 2.136 -10.193 17.276 1.00 85.19 106 ARG A N 1
ATOM 768 C CA . ARG A 1 106 ? 1.890 -10.307 18.711 1.00 85.19 106 ARG A CA 1
ATOM 769 C C . ARG A 1 106 ? 0.682 -9.447 19.039 1.00 85.19 106 ARG A C 1
ATOM 771 O O . ARG A 1 106 ? 0.713 -8.247 18.778 1.00 85.19 106 ARG A O 1
ATOM 778 N N . GLN A 1 107 ? -0.349 -10.055 19.611 1.00 80.44 107 GLN A N 1
ATOM 779 C CA . GLN A 1 107 ? -1.457 -9.299 20.174 1.00 80.44 107 GLN A CA 1
ATOM 780 C C . GLN A 1 107 ? -0.940 -8.485 21.365 1.00 80.44 107 GLN A C 1
ATOM 782 O O . GLN A 1 107 ? -0.166 -8.981 22.189 1.00 80.44 107 GLN A O 1
ATOM 787 N N . VAL A 1 108 ? -1.294 -7.205 21.398 1.00 84.38 108 VAL A N 1
ATOM 788 C CA . VAL A 1 108 ? -1.001 -6.330 22.529 1.00 84.38 108 VAL A CA 1
ATOM 789 C C . VAL A 1 108 ? -2.284 -6.237 23.327 1.00 84.38 108 VAL A C 1
ATOM 791 O O . VAL A 1 108 ? -3.269 -5.705 22.825 1.00 84.38 108 VAL A O 1
ATOM 794 N N . ASP A 1 109 ? -2.270 -6.793 24.529 1.00 82.50 109 ASP A N 1
ATOM 795 C CA . ASP A 1 109 ? -3.356 -6.599 25.478 1.00 82.50 109 ASP A CA 1
ATOM 796 C C . ASP A 1 109 ? -3.203 -5.197 26.098 1.00 82.50 109 ASP A C 1
ATOM 798 O O . ASP A 1 109 ? -2.094 -4.784 26.452 1.00 82.50 109 ASP A O 1
ATOM 802 N N . GLU A 1 110 ? -4.295 -4.429 26.140 1.00 67.88 110 GLU A N 1
ATOM 803 C CA . GLU A 1 110 ? -4.364 -3.148 26.853 1.00 67.88 110 GLU A CA 1
ATOM 804 C C . GLU A 1 110 ? -4.544 -3.432 28.352 1.00 67.88 110 GLU A C 1
ATOM 806 O O . GLU A 1 110 ? -5.673 -3.580 28.820 1.00 67.88 110 GLU A O 1
ATOM 811 N N . ASP A 1 111 ? -3.430 -3.537 29.082 1.00 47.62 111 ASP A N 1
ATOM 812 C CA . ASP A 1 111 ? -3.381 -3.383 30.547 1.00 47.62 111 ASP A CA 1
ATOM 813 C C . ASP A 1 111 ? -3.115 -1.916 30.936 1.00 47.62 111 ASP A C 1
ATOM 815 O O . ASP A 1 111 ? -2.227 -1.279 30.313 1.00 47.62 111 ASP A O 1
#

Foldseek 3Di:
DVVVVVVVVVVVVVVVVVPPPDDPPDDDDDDDDDVPPPPPPPPADDQDADDPPDDPVRLVLSLVSLLSGPPPVSPRNLRSDDPVCSVVDDNPPDDDDDDDDDDDDDDDDDD

Radius of gyration: 23.8 Å; chains: 1; bounding box: 44×62×58 Å

Sequence (111 aa):
MRRRALVAVLATAVALLAGCGGLPTTGPVVEGRVLGDVVNEPVRVVAVGPVDGASQEAVVRGFLRAGEDADETHATGKSFLAPQSVDLWRWSSADVVVYDGDLSFRQVDED